Protein AF-A0A7J7MQS8-F1 (afdb_monomer_lite)

Organism: NCBI:txid39325

InterPro domains:
  IPR023393 START-like domain superfamily [G3DSA:3.30.530.20] (1-80)
  IPR053249 Lachrymatory-factor Synthase [PTHR33789] (1-79)

pLDDT: mean 82.69, std 11.4, range [44.66, 93.56]

Secondary structure (DSSP, 8-state):
-PPPTTEEEEEESS-TTS-TTEEEEEEEEEEETTEEEEEEEEE--PPTT--HHHHHHHHHHHHHHHHHHHHHHHHHHHHHT--

Structure (mmCIF, N/CA/C/O backbone):
data_AF-A0A7J7MQS8-F1
#
_entry.id   AF-A0A7J7MQS8-F1
#
loop_
_atom_site.group_PDB
_atom_site.id
_atom_site.type_symbol
_atom_site.label_atom_id
_atom_site.label_alt_id
_atom_site.label_comp_id
_atom_site.label_asym_id
_atom_site.label_entity_id
_atom_site.label_seq_id
_atom_site.pdbx_PDB_ins_code
_atom_site.Cartn_x
_atom_site.Cartn_y
_atom_site.Cartn_z
_atom_site.occupancy
_atom_site.B_iso_or_equiv
_atom_site.auth_seq_id
_atom_site.auth_comp_id
_atom_site.auth_asym_id
_atom_site.auth_atom_id
_atom_site.pdbx_PDB_model_num
ATOM 1 N N . MET A 1 1 ? 5.911 -19.525 7.578 1.00 44.66 1 MET A N 1
ATOM 2 C CA . MET A 1 1 ? 5.589 -18.226 8.200 1.00 44.66 1 MET A CA 1
ATOM 3 C C . MET A 1 1 ? 4.131 -18.275 8.583 1.00 44.66 1 MET A C 1
ATOM 5 O O . MET A 1 1 ? 3.338 -18.645 7.729 1.00 44.66 1 MET A O 1
ATOM 9 N N . ASP A 1 2 ? 3.794 -17.971 9.832 1.00 53.09 2 ASP A N 1
ATOM 10 C CA . ASP A 1 2 ? 2.390 -17.842 10.221 1.00 53.09 2 ASP A CA 1
ATOM 11 C C . ASP A 1 2 ? 1.810 -16.618 9.493 1.00 53.09 2 ASP A C 1
ATOM 13 O O . ASP A 1 2 ? 2.388 -15.527 9.617 1.00 53.09 2 ASP A O 1
ATOM 17 N N . PRO A 1 3 ? 0.742 -16.755 8.687 1.00 53.84 3 PRO A N 1
ATOM 18 C CA . PRO A 1 3 ? 0.063 -15.592 8.154 1.00 53.84 3 PRO A CA 1
ATOM 19 C C . PRO A 1 3 ? -0.460 -14.811 9.355 1.00 53.84 3 PRO A C 1
ATOM 21 O O . PRO A 1 3 ? -1.277 -15.297 10.132 1.00 53.84 3 PRO A O 1
ATOM 24 N N . SER A 1 4 ? 0.041 -13.591 9.539 1.00 57.75 4 SER A N 1
ATOM 25 C CA . SER A 1 4 ? -0.650 -12.650 10.411 1.00 57.75 4 SER A CA 1
ATOM 26 C C . SER A 1 4 ? -2.107 -12.598 9.947 1.00 57.75 4 SER A C 1
ATOM 28 O O . SER A 1 4 ? -2.327 -12.473 8.739 1.00 57.75 4 SER A O 1
ATOM 30 N N . PRO A 1 5 ? -3.097 -12.703 10.851 1.00 68.25 5 PRO A N 1
ATOM 31 C CA . PRO A 1 5 ? -4.504 -12.779 10.457 1.00 68.25 5 PRO A CA 1
ATOM 32 C C . PRO A 1 5 ? -4.977 -11.545 9.671 1.00 68.25 5 PRO A C 1
ATOM 34 O O . PRO A 1 5 ? -6.032 -11.583 9.048 1.00 68.25 5 PRO A O 1
ATOM 37 N N . PHE A 1 6 ? -4.181 -10.471 9.662 1.00 86.44 6 PHE A N 1
ATOM 38 C CA . PHE A 1 6 ? -4.453 -9.218 8.965 1.00 86.44 6 PHE A CA 1
ATOM 39 C C . PHE A 1 6 ? -3.416 -8.918 7.870 1.00 86.44 6 PHE A C 1
ATOM 41 O O . PHE A 1 6 ? -3.060 -7.762 7.633 1.00 86.44 6 PHE A O 1
ATOM 48 N N . GLY A 1 7 ? -2.878 -9.967 7.245 1.00 89.12 7 GLY A N 1
ATOM 49 C CA . GLY A 1 7 ? -2.027 -9.881 6.062 1.00 89.12 7 GLY A CA 1
ATOM 50 C C . GLY A 1 7 ? -2.817 -10.115 4.777 1.00 89.12 7 GLY A C 1
ATOM 51 O O . GLY A 1 7 ? -3.626 -11.038 4.705 1.00 89.12 7 GLY A O 1
ATOM 52 N N . TYR A 1 8 ? -2.558 -9.312 3.749 1.00 89.12 8 TYR A N 1
ATOM 53 C CA . TYR A 1 8 ? -3.112 -9.501 2.413 1.00 89.12 8 TYR A CA 1
ATOM 54 C C . TYR A 1 8 ? -2.051 -9.194 1.361 1.00 89.12 8 TYR A C 1
ATOM 56 O O . TYR A 1 8 ? -1.429 -8.134 1.399 1.00 89.12 8 TYR A O 1
ATOM 64 N N . ALA A 1 9 ? -1.856 -10.114 0.419 1.00 90.81 9 ALA A N 1
ATOM 65 C CA . ALA A 1 9 ? -0.979 -9.917 -0.724 1.00 90.81 9 ALA A CA 1
ATOM 66 C C . ALA A 1 9 ? -1.756 -10.164 -2.015 1.00 90.81 9 ALA A C 1
ATOM 68 O O . ALA A 1 9 ? -2.580 -11.077 -2.082 1.00 90.81 9 ALA A O 1
ATOM 69 N N . TYR A 1 10 ? -1.499 -9.344 -3.027 1.00 88.06 10 TYR A N 1
ATOM 70 C CA . TYR A 1 10 ? -2.089 -9.494 -4.349 1.00 88.06 10 TYR A CA 1
ATOM 71 C C . TYR A 1 10 ? -1.067 -9.188 -5.435 1.00 88.06 10 TYR A C 1
ATOM 73 O O . TYR A 1 10 ? -0.149 -8.395 -5.236 1.00 88.06 10 TYR A O 1
ATOM 81 N N . GLU A 1 11 ? -1.271 -9.796 -6.596 1.00 88.81 11 GLU A N 1
ATOM 82 C CA . GLU A 1 11 ? -0.480 -9.562 -7.796 1.00 88.81 11 GLU A CA 1
ATOM 83 C C . GLU A 1 11 ? -1.339 -8.858 -8.847 1.00 88.81 11 GLU A C 1
ATOM 85 O O . GLU A 1 11 ? -2.481 -9.249 -9.112 1.00 88.81 11 GLU A O 1
ATOM 90 N N . MET A 1 12 ? -0.793 -7.805 -9.447 1.00 83.56 12 MET A N 1
ATOM 91 C CA . MET A 1 12 ? -1.387 -7.151 -10.602 1.00 83.56 12 MET A CA 1
ATOM 92 C C . MET A 1 12 ? -0.949 -7.886 -11.870 1.00 83.56 12 MET A C 1
ATOM 94 O O . MET A 1 12 ? 0.169 -7.727 -12.349 1.00 83.56 12 MET A O 1
ATOM 98 N N . VAL A 1 13 ? -1.854 -8.702 -12.412 1.00 81.38 13 VAL A N 1
ATOM 99 C CA . VAL A 1 13 ? -1.575 -9.544 -13.589 1.00 81.38 13 VAL A CA 1
ATOM 100 C C . VAL A 1 13 ? -1.571 -8.739 -14.894 1.00 81.38 13 VAL A C 1
ATOM 102 O O . VAL A 1 13 ? -0.846 -9.080 -15.821 1.00 81.38 13 VAL A O 1
ATOM 105 N N . LEU A 1 14 ? -2.385 -7.681 -14.978 1.00 79.44 14 LEU A N 1
ATOM 106 C CA . LEU A 1 14 ? -2.457 -6.783 -16.132 1.00 79.44 14 LEU A CA 1
ATOM 107 C C . LEU A 1 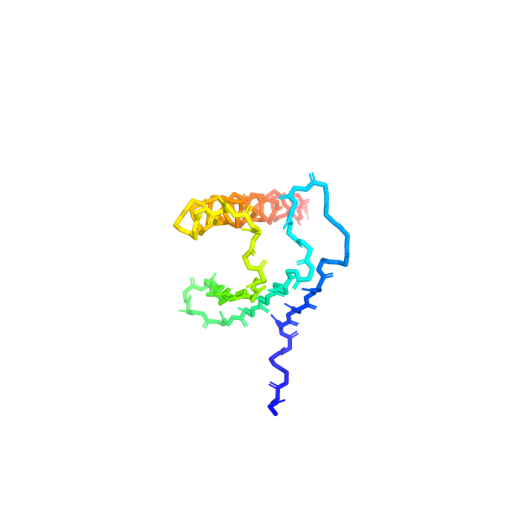14 ? -2.666 -5.345 -15.662 1.00 79.44 14 LEU A C 1
ATOM 109 O O . LEU A 1 14 ? -3.598 -5.065 -14.902 1.00 79.44 14 LEU A O 1
ATOM 113 N N . SER A 1 15 ? -1.829 -4.437 -16.150 1.00 73.56 15 SER A N 1
ATOM 114 C CA . SER A 1 15 ? -1.824 -3.026 -15.792 1.00 73.56 15 SER A CA 1
ATOM 115 C C . SER A 1 15 ? -1.807 -2.137 -17.031 1.00 73.56 15 SER A C 1
ATOM 117 O O . SER A 1 15 ? -0.979 -2.281 -17.922 1.00 73.56 15 SER A O 1
ATOM 119 N N . ASN A 1 16 ? -2.681 -1.133 -17.073 1.00 72.19 16 ASN A N 1
ATOM 120 C CA . ASN A 1 16 ? -2.610 -0.075 -18.085 1.00 72.19 16 ASN A CA 1
ATOM 121 C C . ASN A 1 16 ? -1.600 1.033 -17.728 1.00 72.19 16 ASN A C 1
ATOM 123 O O . ASN A 1 16 ? -1.477 2.005 -18.470 1.00 72.19 16 ASN A O 1
ATOM 127 N N . VAL A 1 17 ? -0.913 0.908 -16.588 1.00 70.75 17 VAL A N 1
ATOM 128 C CA . VAL A 1 17 ? 0.080 1.871 -16.085 1.00 70.75 17 VAL A CA 1
ATOM 129 C C . VAL A 1 17 ? 1.474 1.250 -15.942 1.00 70.75 17 VAL A C 1
ATOM 131 O O . VAL A 1 17 ? 2.348 1.838 -15.313 1.00 70.75 17 VAL A O 1
ATOM 134 N N . GLY A 1 18 ? 1.683 0.066 -16.529 1.00 70.00 18 GLY A N 1
ATOM 135 C CA . GLY A 1 18 ? 2.970 -0.633 -16.556 1.00 70.00 18 GLY A CA 1
ATOM 136 C C . GLY A 1 18 ? 3.349 -1.344 -15.254 1.00 70.00 18 GLY A C 1
ATOM 137 O O . GLY A 1 18 ? 4.476 -1.782 -15.098 1.00 70.00 18 GLY A O 1
ATOM 138 N N . LEU A 1 19 ? 2.433 -1.511 -14.304 1.00 73.50 19 LEU A N 1
ATOM 139 C CA . LEU A 1 19 ? 2.693 -2.281 -13.080 1.00 73.50 19 LEU A CA 1
ATOM 140 C C . LEU A 1 19 ? 2.416 -3.782 -13.282 1.00 73.50 19 LEU A C 1
ATOM 142 O O . LEU A 1 19 ? 1.791 -4.420 -12.439 1.00 73.50 19 LEU A O 1
ATOM 146 N N . ASP A 1 20 ? 2.808 -4.337 -14.426 1.00 79.00 20 ASP A N 1
ATOM 147 C CA . ASP A 1 20 ? 2.619 -5.762 -14.703 1.00 79.00 20 ASP A CA 1
ATOM 148 C C . ASP A 1 20 ? 3.508 -6.608 -13.780 1.00 79.00 20 ASP A C 1
ATOM 150 O O . ASP A 1 20 ? 4.656 -6.251 -13.510 1.00 79.00 20 ASP A O 1
ATOM 154 N N . ALA A 1 21 ? 2.967 -7.721 -13.273 1.00 77.12 21 ALA A N 1
ATOM 155 C CA . ALA A 1 21 ? 3.606 -8.583 -12.269 1.00 77.12 21 ALA A CA 1
ATOM 156 C C . ALA A 1 21 ? 3.988 -7.856 -10.960 1.00 77.12 21 ALA A C 1
ATOM 158 O O . ALA A 1 21 ? 4.816 -8.336 -10.186 1.00 77.12 21 ALA A O 1
ATOM 159 N N . TYR A 1 22 ? 3.375 -6.699 -10.690 1.00 83.12 22 TYR A N 1
ATOM 160 C CA . TYR A 1 22 ? 3.530 -5.982 -9.430 1.00 83.12 22 TYR A CA 1
ATOM 161 C C . TYR A 1 22 ? 2.856 -6.759 -8.300 1.00 83.12 22 TYR A C 1
ATOM 163 O O . TYR A 1 22 ? 1.632 -6.932 -8.297 1.00 83.12 22 TYR A O 1
ATOM 171 N N . VAL A 1 23 ? 3.638 -7.190 -7.314 1.00 88.38 23 VAL A N 1
ATOM 172 C CA . VAL A 1 23 ? 3.123 -7.827 -6.101 1.00 88.38 23 VAL A CA 1
ATOM 173 C C . VAL A 1 23 ? 3.066 -6.786 -5.001 1.00 88.38 23 VAL A C 1
ATOM 175 O O . VAL A 1 23 ? 4.083 -6.228 -4.604 1.00 88.38 23 VAL A O 1
ATOM 178 N N . ASN A 1 24 ? 1.879 -6.555 -4.456 1.00 89.06 24 ASN A N 1
ATOM 179 C CA . ASN A 1 24 ? 1.700 -5.726 -3.278 1.00 89.06 24 ASN A CA 1
ATOM 180 C C . ASN A 1 24 ? 1.392 -6.584 -2.059 1.00 89.06 24 ASN A C 1
ATOM 182 O O . ASN A 1 24 ? 0.519 -7.447 -2.114 1.00 89.06 24 ASN A O 1
ATOM 186 N N . SER A 1 25 ? 2.052 -6.296 -0.944 1.00 91.31 25 SER A N 1
ATOM 187 C CA . SER A 1 25 ? 1.816 -6.949 0.339 1.00 91.31 25 SER A CA 1
ATOM 188 C C . SER A 1 25 ? 1.519 -5.917 1.419 1.00 91.31 25 SER A C 1
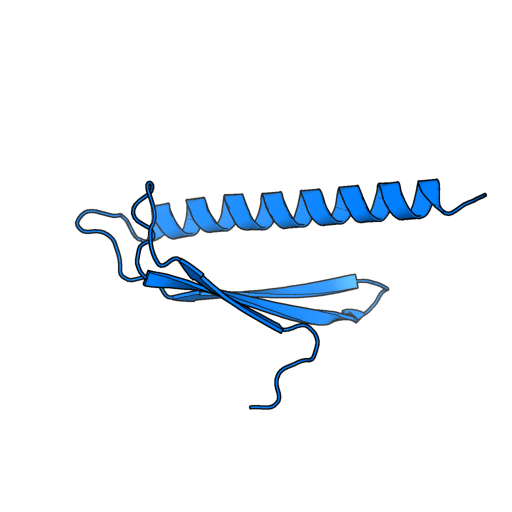ATOM 190 O O . SER A 1 25 ? 2.259 -4.956 1.623 1.00 91.31 25 SER A O 1
ATOM 192 N N . LEU A 1 26 ? 0.428 -6.148 2.139 1.00 90.50 26 LEU A N 1
ATOM 193 C CA . LEU A 1 26 ? -0.000 -5.380 3.296 1.00 90.50 26 LEU A CA 1
ATOM 194 C C . LEU A 1 26 ? -0.057 -6.304 4.506 1.00 90.50 26 LEU A C 1
ATOM 196 O O . LEU A 1 26 ? -0.560 -7.425 4.418 1.00 90.50 26 LEU A O 1
ATOM 200 N N . LYS A 1 27 ? 0.388 -5.823 5.659 1.00 91.75 27 LYS A N 1
ATOM 201 C CA . LYS A 1 27 ? 0.164 -6.489 6.937 1.00 91.75 27 LYS A CA 1
ATOM 202 C C . LYS A 1 27 ? -0.158 -5.462 8.004 1.00 91.75 27 LYS A C 1
ATOM 204 O O . LYS A 1 27 ? 0.547 -4.470 8.148 1.00 91.75 27 LYS A O 1
ATOM 209 N N . LEU A 1 28 ? -1.207 -5.721 8.768 1.00 90.88 28 LEU A N 1
ATOM 210 C CA . LEU A 1 28 ? -1.586 -4.885 9.899 1.00 90.88 28 LEU A CA 1
ATOM 211 C C . LEU A 1 28 ? -1.057 -5.490 11.197 1.00 90.88 28 LEU A C 1
ATOM 213 O O . LEU A 1 28 ? -1.088 -6.709 11.395 1.00 90.88 28 LEU A O 1
ATOM 217 N N . SER A 1 29 ? -0.580 -4.634 12.091 1.00 91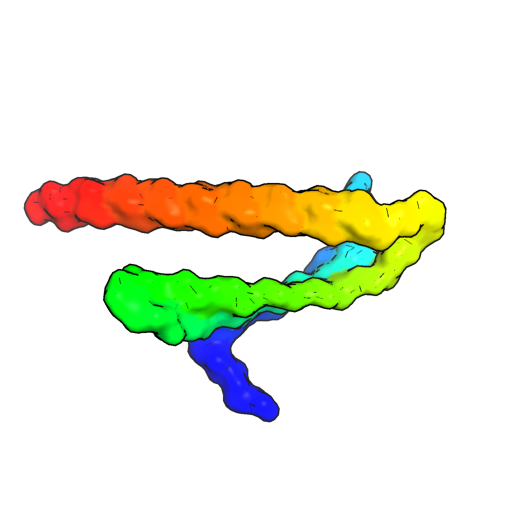.38 29 SER A N 1
ATOM 218 C CA . SER A 1 29 ? -0.231 -5.007 13.458 1.00 91.38 29 SER A CA 1
ATOM 219 C C . SER A 1 29 ? -0.718 -3.954 14.440 1.00 91.38 29 SER A C 1
ATOM 221 O O . SER A 1 29 ? -0.744 -2.768 14.113 1.00 91.38 29 SER A O 1
ATOM 223 N N . ASP A 1 30 ? -1.046 -4.391 15.651 1.00 91.25 30 ASP A N 1
ATOM 224 C CA . ASP A 1 30 ? -1.266 -3.486 16.775 1.00 91.25 30 ASP A CA 1
ATOM 225 C C . ASP A 1 30 ? -0.013 -2.626 17.010 1.00 91.25 30 ASP A C 1
ATOM 227 O O . ASP A 1 30 ? 1.114 -3.134 16.961 1.00 91.25 30 ASP A O 1
ATOM 231 N N . TYR A 1 31 ? -0.214 -1.324 17.193 1.00 92.06 31 TYR A N 1
ATOM 232 C CA . TYR A 1 31 ? 0.845 -0.357 17.485 1.00 92.06 31 TYR A CA 1
ATOM 233 C C . TYR A 1 31 ? 0.670 0.298 18.864 1.00 92.06 31 TYR A C 1
ATOM 235 O O . TYR A 1 31 ? 1.482 1.137 19.249 1.00 92.06 31 TYR A O 1
ATOM 243 N N . GLY A 1 32 ? -0.343 -0.121 19.632 1.00 92.69 32 GLY A N 1
ATOM 244 C CA . GLY A 1 32 ? -0.725 0.495 20.899 1.00 92.69 32 GLY A CA 1
ATOM 245 C C . GLY A 1 32 ? -1.589 1.740 20.706 1.00 92.69 32 GLY A C 1
ATOM 246 O O . GLY A 1 32 ? -1.798 2.198 19.585 1.00 92.69 32 GLY A O 1
ATOM 247 N N . ASP A 1 33 ? -2.110 2.285 21.807 1.00 92.38 33 ASP A N 1
ATOM 248 C CA . ASP A 1 33 ? -2.895 3.531 21.840 1.00 92.38 33 ASP A CA 1
ATOM 249 C C . ASP A 1 33 ? -4.048 3.583 20.814 1.00 92.38 33 ASP A C 1
ATOM 251 O O . ASP A 1 33 ? -4.229 4.579 20.113 1.00 92.38 33 ASP A O 1
ATOM 255 N N . ASP A 1 34 ? -4.802 2.481 20.693 1.00 86.75 34 ASP A N 1
ATOM 256 C CA . ASP A 1 34 ? -5.883 2.296 19.708 1.00 86.75 34 ASP A CA 1
ATOM 257 C C . ASP A 1 34 ? -5.453 2.582 18.254 1.00 86.75 34 ASP A C 1
ATOM 259 O O . ASP A 1 34 ? -6.257 2.950 17.393 1.00 86.75 34 ASP A O 1
ATOM 263 N N . SER A 1 35 ? -4.164 2.401 17.961 1.00 90.12 35 SER A N 1
ATOM 264 C CA . SER A 1 35 ? -3.576 2.648 16.652 1.00 90.12 35 SER A CA 1
ATOM 265 C C . SER A 1 35 ? -3.116 1.356 15.979 1.00 90.12 35 SER A C 1
ATOM 267 O O . SER A 1 35 ? -2.827 0.336 16.602 1.00 90.12 35 SER A O 1
ATOM 269 N N . THR A 1 36 ? -3.084 1.385 14.650 1.00 91.00 36 THR A N 1
ATOM 270 C CA . THR A 1 36 ? -2.675 0.250 13.820 1.00 91.00 36 THR A CA 1
ATOM 271 C C . THR A 1 36 ? -1.479 0.655 12.976 1.00 91.00 36 THR A C 1
ATOM 273 O O . THR A 1 36 ? -1.535 1.648 12.249 1.00 91.00 36 THR A O 1
ATOM 276 N N . LEU A 1 37 ? -0.412 -0.142 13.032 1.00 91.44 37 LEU A N 1
ATOM 277 C CA . LEU A 1 37 ? 0.730 -0.010 12.137 1.00 91.44 37 LEU A CA 1
ATOM 278 C C . LEU A 1 37 ? 0.466 -0.805 10.859 1.00 91.44 37 LEU A C 1
ATOM 280 O O . LEU A 1 37 ? 0.142 -1.995 10.890 1.00 91.44 37 LEU A O 1
ATOM 284 N N . VAL A 1 38 ? 0.637 -0.127 9.729 1.00 90.88 38 VAL A N 1
ATOM 285 C CA . VAL A 1 38 ? 0.503 -0.704 8.395 1.00 90.88 38 VAL A CA 1
ATOM 286 C C . VAL A 1 38 ? 1.896 -1.006 7.852 1.00 90.88 38 VAL A C 1
ATOM 288 O O . VAL A 1 38 ? 2.642 -0.097 7.495 1.00 90.88 38 VAL A O 1
ATOM 291 N N . HIS A 1 39 ? 2.241 -2.287 7.776 1.00 91.19 39 HIS A N 1
ATOM 292 C CA . HIS A 1 39 ? 3.426 -2.761 7.067 1.00 91.19 39 HIS A CA 1
ATOM 293 C C . HIS A 1 39 ? 3.074 -2.901 5.596 1.00 91.19 39 HIS A C 1
ATOM 295 O O . HIS A 1 39 ? 2.136 -3.617 5.242 1.00 91.19 39 HIS A O 1
ATOM 301 N N . TRP A 1 40 ? 3.830 -2.221 4.749 1.00 90.50 40 TRP A N 1
ATOM 302 C CA . TRP A 1 40 ? 3.654 -2.255 3.309 1.00 90.50 40 TRP A CA 1
ATOM 303 C C . TRP A 1 40 ? 4.977 -2.628 2.652 1.00 90.50 40 TRP A C 1
ATOM 305 O O . TRP A 1 40 ? 6.020 -2.059 2.975 1.00 90.50 40 TRP A O 1
ATOM 315 N N . SER A 1 41 ? 4.925 -3.589 1.740 1.00 90.25 41 SER A N 1
ATOM 316 C CA . SER A 1 41 ? 6.032 -3.928 0.859 1.00 90.25 41 SER A CA 1
ATOM 317 C C . SER A 1 41 ? 5.498 -4.246 -0.524 1.00 90.25 41 SER A C 1
ATOM 319 O O . SER A 1 41 ? 4.343 -4.645 -0.693 1.00 90.25 41 SER A O 1
ATOM 321 N N . PHE A 1 42 ? 6.354 -4.096 -1.519 1.00 88.31 42 PHE A N 1
ATOM 322 C CA . PHE A 1 42 ? 6.021 -4.446 -2.882 1.00 88.31 42 PHE A CA 1
ATOM 323 C C . PHE A 1 42 ? 7.220 -5.057 -3.584 1.00 88.31 42 PHE A C 1
ATOM 325 O O . PHE A 1 42 ? 8.364 -4.793 -3.219 1.00 88.31 42 PHE A O 1
ATOM 332 N N . ASP A 1 43 ? 6.917 -5.865 -4.586 1.00 88.19 43 ASP A N 1
ATOM 333 C CA . ASP A 1 43 ? 7.868 -6.375 -5.555 1.00 88.19 43 ASP A CA 1
ATOM 334 C C . ASP A 1 43 ? 7.419 -5.891 -6.932 1.00 88.19 43 ASP A C 1
ATOM 336 O O . ASP A 1 43 ? 6.226 -5.919 -7.255 1.00 88.19 43 ASP A O 1
ATOM 340 N N . ILE A 1 44 ? 8.354 -5.370 -7.713 1.00 80.38 44 ILE A N 1
ATOM 341 C CA . ILE A 1 44 ? 8.074 -4.833 -9.036 1.00 80.38 44 ILE A CA 1
ATOM 342 C C . ILE A 1 44 ? 9.168 -5.274 -9.992 1.00 80.38 44 ILE A C 1
ATOM 344 O O . ILE A 1 44 ? 10.356 -5.138 -9.707 1.00 80.38 44 ILE A O 1
ATOM 348 N N . ASN A 1 45 ? 8.757 -5.740 -11.167 1.00 76.88 45 ASN A N 1
ATOM 349 C CA . ASN A 1 45 ? 9.659 -5.813 -12.297 1.00 76.88 45 ASN A CA 1
ATOM 350 C C . ASN A 1 45 ? 9.689 -4.425 -12.961 1.00 76.88 45 ASN A C 1
ATOM 352 O O . ASN A 1 45 ? 8.667 -4.012 -13.516 1.00 76.88 45 ASN A O 1
ATOM 356 N N . PRO A 1 46 ? 10.786 -3.656 -12.848 1.00 67.62 46 PRO A N 1
ATOM 357 C CA . PRO A 1 46 ? 10.813 -2.281 -13.322 1.00 67.62 46 PRO A CA 1
ATOM 358 C C . PRO A 1 46 ? 10.493 -2.216 -14.818 1.00 67.62 46 PRO A C 1
ATOM 360 O O . PRO A 1 46 ? 11.060 -2.947 -15.631 1.00 67.62 46 PRO A O 1
ATOM 363 N N . ILE A 1 47 ? 9.576 -1.314 -15.172 1.00 72.44 47 ILE A N 1
ATOM 364 C CA . ILE A 1 47 ? 9.221 -1.029 -16.564 1.00 72.44 47 ILE A CA 1
ATOM 365 C C . ILE A 1 47 ? 10.475 -0.549 -17.291 1.00 72.44 47 ILE A C 1
ATOM 367 O O . ILE A 1 47 ? 11.237 0.257 -16.753 1.00 72.44 47 ILE A O 1
ATOM 371 N N . GLU A 1 48 ? 10.673 -0.990 -18.531 1.00 73.06 48 GLU A N 1
ATOM 372 C CA . GLU A 1 48 ? 11.766 -0.499 -19.365 1.00 73.06 48 GLU A CA 1
ATOM 373 C C . GLU A 1 48 ? 11.696 1.036 -19.501 1.00 73.06 48 GLU A C 1
ATOM 375 O O . GLU A 1 48 ? 10.702 1.597 -19.962 1.00 73.06 48 GLU A O 1
ATOM 380 N N . GLY A 1 49 ? 12.747 1.727 -19.046 1.00 75.44 49 GLY A N 1
ATOM 381 C CA . GLY A 1 49 ? 12.811 3.194 -19.017 1.00 75.44 49 GLY A CA 1
ATOM 382 C C . GLY A 1 49 ? 12.119 3.863 -17.820 1.00 75.44 49 GLY A C 1
ATOM 383 O O . GLY A 1 49 ? 12.134 5.091 -17.726 1.00 75.44 49 GLY A O 1
ATOM 384 N N . GLY A 1 50 ? 11.540 3.093 -16.895 1.00 74.19 50 GLY A N 1
ATOM 385 C CA . GLY A 1 50 ? 10.981 3.595 -15.643 1.00 74.19 50 GLY A CA 1
ATOM 386 C C . GLY A 1 50 ? 12.070 4.004 -14.649 1.00 74.19 50 GLY A C 1
ATOM 387 O O . GLY A 1 50 ? 13.024 3.267 -14.416 1.00 74.19 50 GLY A O 1
ATOM 388 N N . CYS A 1 51 ? 11.921 5.182 -14.039 1.00 81.56 51 CYS A N 1
ATOM 389 C CA . CYS A 1 51 ? 12.761 5.602 -12.921 1.00 81.56 51 CYS A CA 1
ATOM 390 C C . CYS A 1 51 ? 12.213 5.000 -11.621 1.00 81.56 51 CYS A C 1
ATOM 392 O O . CYS A 1 51 ? 11.071 5.284 -11.251 1.00 81.56 51 CYS A O 1
ATOM 394 N N . GLU A 1 52 ? 13.021 4.189 -10.937 1.00 79.56 52 GLU A N 1
ATOM 395 C CA . GLU A 1 52 ? 12.648 3.509 -9.690 1.00 79.56 52 GLU A CA 1
ATOM 396 C C . GLU A 1 52 ? 12.131 4.496 -8.635 1.00 79.56 52 GLU A C 1
ATOM 398 O O . GLU A 1 52 ? 11.023 4.321 -8.131 1.00 79.56 52 GLU A O 1
ATOM 403 N N . ASP A 1 53 ? 12.852 5.596 -8.399 1.00 85.06 53 ASP A N 1
ATOM 404 C CA . ASP A 1 53 ? 12.454 6.632 -7.436 1.00 85.06 53 ASP A CA 1
ATOM 405 C C . ASP A 1 53 ? 11.072 7.218 -7.754 1.00 85.06 53 ASP A C 1
ATOM 407 O O . ASP A 1 53 ? 10.241 7.408 -6.869 1.00 85.06 53 ASP A O 1
ATOM 411 N N . SER A 1 54 ? 10.775 7.443 -9.038 1.00 85.12 54 SER A N 1
ATOM 412 C CA . SER A 1 54 ? 9.471 7.972 -9.460 1.00 85.12 54 SER A CA 1
ATOM 413 C C . SER A 1 54 ? 8.336 6.973 -9.229 1.00 85.12 54 SER A C 1
ATOM 415 O O . SER A 1 54 ? 7.219 7.372 -8.895 1.00 85.12 54 SER A O 1
ATOM 417 N N . ILE A 1 55 ? 8.608 5.675 -9.389 1.00 82.06 55 ILE A N 1
ATOM 418 C CA . ILE A 1 55 ? 7.646 4.606 -9.094 1.00 82.06 55 ILE A CA 1
ATOM 419 C C . ILE A 1 55 ? 7.412 4.520 -7.583 1.00 82.06 55 ILE A C 1
ATOM 421 O O . ILE A 1 55 ? 6.260 4.445 -7.151 1.00 82.06 55 ILE A O 1
ATOM 425 N N . ILE A 1 56 ? 8.478 4.581 -6.779 1.00 86.44 56 ILE A N 1
ATOM 426 C CA . ILE A 1 56 ? 8.401 4.583 -5.312 1.00 86.44 56 ILE A CA 1
ATOM 427 C C . ILE A 1 56 ? 7.571 5.772 -4.822 1.00 86.44 56 ILE A C 1
ATOM 429 O O . ILE A 1 56 ? 6.654 5.586 -4.018 1.00 86.44 56 ILE A O 1
ATOM 433 N N . ASP A 1 57 ? 7.836 6.973 -5.336 1.00 89.50 57 ASP A N 1
ATOM 434 C CA . ASP A 1 57 ? 7.101 8.188 -4.978 1.00 89.50 57 ASP A CA 1
ATOM 435 C C . ASP A 1 57 ? 5.618 8.085 -5.352 1.00 89.50 57 ASP A C 1
ATOM 437 O O . ASP A 1 57 ? 4.739 8.391 -4.536 1.00 89.50 57 ASP A O 1
ATOM 441 N N . TYR A 1 58 ? 5.322 7.605 -6.565 1.00 87.06 58 TYR A N 1
ATOM 442 C CA . TYR A 1 58 ? 3.952 7.399 -7.034 1.00 87.06 58 TYR A CA 1
ATOM 443 C C . TYR A 1 58 ? 3.191 6.406 -6.150 1.00 87.06 58 TYR A C 1
ATOM 445 O O . TYR A 1 58 ? 2.100 6.715 -5.660 1.00 87.06 58 TYR A O 1
ATOM 453 N N . LEU A 1 59 ? 3.772 5.230 -5.899 1.00 86.88 59 LEU A N 1
ATOM 454 C CA . LEU A 1 59 ? 3.164 4.215 -5.043 1.00 86.88 59 LEU A CA 1
ATOM 455 C C . LEU A 1 59 ? 2.988 4.750 -3.619 1.00 86.88 59 LEU A C 1
ATOM 457 O O . LEU A 1 59 ? 1.899 4.646 -3.055 1.00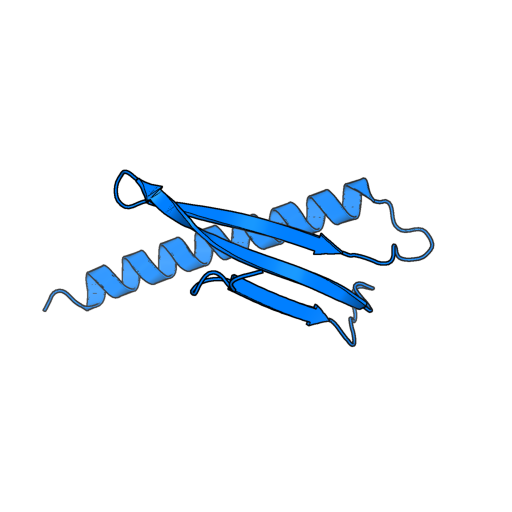 86.88 59 LEU A O 1
ATOM 461 N N . GLY A 1 60 ? 4.003 5.412 -3.062 1.00 90.19 60 GLY A N 1
ATOM 462 C CA . GLY A 1 60 ? 3.940 6.034 -1.742 1.00 90.19 60 GLY A CA 1
ATOM 463 C C . GLY A 1 60 ? 2.791 7.039 -1.614 1.00 90.19 60 GLY A C 1
ATOM 464 O O . GLY A 1 60 ? 2.085 7.044 -0.602 1.00 90.19 60 GLY A O 1
ATOM 465 N N . PHE A 1 61 ? 2.552 7.855 -2.643 1.00 92.50 61 PHE A N 1
ATOM 466 C CA . PHE A 1 61 ? 1.405 8.764 -2.696 1.00 92.50 61 PHE A CA 1
ATOM 467 C C . PHE A 1 61 ? 0.065 8.014 -2.723 1.00 92.50 61 PHE A C 1
ATOM 469 O O . PHE A 1 61 ? -0.848 8.355 -1.960 1.00 92.50 61 PHE A O 1
ATOM 476 N N . VAL A 1 62 ? -0.059 6.984 -3.566 1.00 88.62 62 VAL A N 1
ATOM 477 C CA . VAL A 1 62 ? -1.283 6.174 -3.687 1.00 88.62 62 VAL A CA 1
ATOM 478 C C . VAL A 1 62 ? -1.610 5.489 -2.361 1.00 88.62 62 VAL A C 1
ATOM 480 O O . VAL A 1 62 ? -2.731 5.627 -1.868 1.00 88.62 62 VAL A O 1
ATOM 483 N N . TYR A 1 63 ? -0.641 4.822 -1.730 1.00 88.75 63 TYR A N 1
ATOM 484 C CA . TYR A 1 63 ? -0.869 4.110 -0.468 1.00 88.75 63 TYR A CA 1
ATOM 485 C C . TYR A 1 63 ? -1.231 5.047 0.678 1.00 88.75 63 TYR A C 1
ATOM 487 O O . TYR A 1 63 ? -2.207 4.784 1.384 1.00 88.75 63 TYR A O 1
ATOM 495 N N . LYS A 1 64 ? -0.526 6.176 0.831 1.00 91.12 64 LYS A N 1
ATOM 496 C CA . LYS A 1 64 ? -0.882 7.191 1.839 1.00 91.12 64 LYS A CA 1
ATOM 497 C C . LYS A 1 64 ? -2.307 7.703 1.629 1.00 91.12 64 LYS A C 1
ATOM 499 O O . LYS A 1 64 ? -3.077 7.776 2.583 1.00 91.12 64 LYS A O 1
ATOM 504 N N . SER A 1 65 ? -2.686 7.969 0.378 1.00 93.56 65 SER A N 1
ATOM 505 C CA . SER A 1 65 ? -4.041 8.411 0.029 1.00 93.56 65 SER A CA 1
ATOM 506 C C . SER A 1 65 ? -5.106 7.359 0.361 1.00 93.56 65 SER A C 1
ATOM 508 O O . SER A 1 65 ? -6.179 7.699 0.861 1.00 93.56 65 SER A O 1
ATOM 510 N N . CYS A 1 66 ? -4.829 6.077 0.109 1.00 90.75 66 CYS A N 1
ATOM 511 C CA . CYS A 1 66 ? -5.721 4.974 0.470 1.00 90.75 66 CYS A CA 1
ATOM 512 C C . CYS A 1 66 ? -5.891 4.845 1.989 1.00 90.75 66 CYS A C 1
ATOM 514 O O . CYS A 1 66 ? -7.022 4.725 2.456 1.00 90.75 66 CYS A O 1
ATOM 516 N N . ILE A 1 67 ? -4.805 4.940 2.765 1.00 90.19 67 ILE A N 1
ATOM 517 C CA . ILE A 1 67 ? -4.859 4.904 4.236 1.00 90.19 67 ILE A CA 1
ATOM 518 C C . ILE A 1 67 ? -5.719 6.052 4.773 1.00 90.19 67 ILE A C 1
ATOM 520 O O . ILE A 1 67 ? -6.629 5.806 5.563 1.00 90.19 67 ILE A O 1
ATOM 524 N N . SER A 1 68 ? -5.514 7.285 4.295 1.00 91.44 68 SER A N 1
ATOM 525 C CA . SER A 1 68 ? -6.330 8.434 4.716 1.00 91.44 68 SER A CA 1
ATOM 526 C C . SER A 1 68 ? -7.817 8.256 4.392 1.00 91.44 68 SER A C 1
ATOM 528 O O . SER A 1 68 ? -8.674 8.628 5.192 1.00 91.44 68 SER A O 1
ATOM 530 N N . ARG A 1 69 ? -8.149 7.645 3.247 1.00 93.50 69 ARG A N 1
ATOM 531 C CA . ARG A 1 69 ? -9.542 7.322 2.889 1.00 93.50 69 ARG A CA 1
ATOM 532 C C . ARG A 1 69 ? -10.154 6.272 3.813 1.00 93.50 69 ARG A C 1
ATOM 534 O O . ARG A 1 69 ? -11.302 6.437 4.216 1.00 93.50 69 ARG A O 1
ATOM 541 N N . ILE A 1 70 ? -9.406 5.224 4.160 1.00 89.81 70 ILE A N 1
ATOM 542 C CA . ILE A 1 70 ? -9.857 4.188 5.102 1.00 89.81 70 ILE A CA 1
ATOM 543 C C . ILE A 1 70 ? -10.123 4.806 6.478 1.00 89.81 70 ILE A C 1
ATOM 545 O O . ILE A 1 70 ? -11.182 4.569 7.050 1.00 89.81 70 ILE A O 1
ATOM 549 N N . GLN A 1 71 ? -9.212 5.650 6.973 1.00 89.69 71 GLN A N 1
ATOM 550 C CA . GLN A 1 71 ? -9.398 6.376 8.234 1.00 89.69 71 GLN A CA 1
ATOM 551 C C . GLN A 1 71 ? -10.678 7.220 8.219 1.00 89.69 71 GLN A C 1
ATOM 553 O O . GLN A 1 71 ? -11.472 7.144 9.154 1.00 89.69 71 GLN A O 1
ATOM 558 N N . GLY A 1 72 ? -10.916 7.969 7.137 1.00 91.06 72 GLY A N 1
ATOM 559 C CA . GLY A 1 72 ? -12.144 8.749 6.975 1.00 91.06 72 GLY A CA 1
ATOM 560 C C . GLY A 1 72 ? -13.406 7.881 6.985 1.00 91.06 72 GLY A C 1
ATOM 561 O O . GLY A 1 72 ? -14.356 8.188 7.700 1.00 91.06 72 GLY A O 1
ATOM 562 N N . ALA A 1 73 ? -13.403 6.766 6.248 1.00 92.00 73 ALA A N 1
ATOM 563 C CA . ALA A 1 73 ? -14.540 5.848 6.189 1.00 92.00 73 ALA A CA 1
ATOM 564 C C . ALA A 1 73 ? -14.851 5.197 7.549 1.00 92.00 73 ALA A C 1
ATOM 566 O O . ALA A 1 73 ? -16.021 5.084 7.915 1.00 92.00 73 ALA A O 1
ATOM 567 N N . ILE A 1 74 ? -13.822 4.808 8.311 1.00 89.44 74 ILE A N 1
ATOM 568 C CA . ILE A 1 74 ? -13.979 4.278 9.674 1.00 89.44 74 ILE A CA 1
ATOM 569 C C . ILE A 1 74 ? -14.602 5.339 10.584 1.00 89.44 74 ILE A C 1
ATOM 571 O O . ILE A 1 74 ? -15.588 5.043 11.258 1.00 89.44 74 ILE A O 1
ATOM 575 N N . GLY A 1 75 ? -14.089 6.575 10.553 1.00 89.94 75 GLY A N 1
ATOM 576 C CA . GLY A 1 75 ? -14.638 7.683 11.339 1.00 89.94 75 GLY A CA 1
ATOM 577 C C . GLY A 1 75 ? -16.126 7.912 11.060 1.00 89.94 75 GLY A C 1
ATOM 578 O O . GLY A 1 75 ? -16.938 7.912 11.985 1.00 89.94 75 GLY A O 1
ATOM 579 N N . SER A 1 76 ? -16.515 7.987 9.783 1.00 90.38 76 SER A N 1
ATOM 580 C CA . SER A 1 76 ? -17.925 8.143 9.394 1.00 90.38 76 SER A CA 1
ATOM 581 C C . SER A 1 76 ? -18.805 6.955 9.803 1.00 90.38 76 SER A C 1
ATOM 583 O O . SER A 1 76 ? -19.954 7.143 10.202 1.00 90.38 76 SER A O 1
ATOM 585 N N . ALA A 1 77 ? -18.294 5.722 9.732 1.00 86.94 77 ALA A N 1
ATOM 586 C CA . ALA A 1 77 ? -19.043 4.537 10.154 1.00 86.94 77 ALA A CA 1
ATOM 587 C C . ALA A 1 77 ? -19.289 4.517 11.673 1.00 86.94 77 ALA A C 1
ATOM 589 O O . ALA A 1 77 ? -20.378 4.150 12.116 1.00 86.94 77 ALA A O 1
ATOM 590 N N . GLN A 1 78 ? -18.308 4.950 12.470 1.00 84.12 78 GLN A N 1
ATOM 591 C CA . GLN A 1 78 ? -18.444 5.061 13.926 1.00 84.12 78 GLN A CA 1
ATOM 592 C C . GLN A 1 78 ? -19.456 6.140 14.334 1.00 84.12 78 GLN A C 1
ATOM 594 O O . GLN A 1 78 ? -20.201 5.949 15.295 1.00 84.12 78 GLN A O 1
ATOM 599 N N . GLU A 1 79 ? -19.525 7.246 13.592 1.00 78.81 79 GLU A N 1
ATOM 600 C CA . GLU A 1 79 ? -20.548 8.282 13.781 1.00 78.81 79 GLU A CA 1
ATOM 601 C C . GLU A 1 79 ? -21.953 7.767 13.435 1.00 78.81 79 GLU A C 1
ATOM 603 O O . GLU A 1 79 ? -22.894 8.006 14.187 1.00 78.81 79 GLU A O 1
ATOM 608 N N . SER A 1 80 ? -22.096 7.000 12.348 1.00 71.88 80 SER A N 1
ATOM 609 C CA . SER A 1 80 ? -23.390 6.450 11.912 1.00 71.88 80 SER A CA 1
ATOM 610 C C . SER A 1 80 ? -23.921 5.310 12.793 1.00 71.88 80 SER A C 1
ATOM 612 O O . SER A 1 80 ? -25.117 5.029 12.748 1.00 71.88 80 SER A O 1
ATOM 614 N N . GLY A 1 81 ? -23.061 4.627 13.554 1.00 59.72 81 GLY A N 1
ATOM 615 C CA . GLY A 1 81 ? -23.442 3.545 14.473 1.00 59.72 81 GLY A CA 1
ATOM 616 C C . GLY A 1 81 ? -23.842 4.010 15.880 1.00 59.72 81 GLY A C 1
ATOM 617 O O . GLY A 1 81 ? -24.226 3.184 16.703 1.00 59.72 81 GLY A O 1
ATOM 618 N N . ARG A 1 82 ? -23.755 5.315 16.173 1.00 56.44 82 ARG A N 1
ATOM 619 C CA . ARG A 1 82 ? -24.272 5.941 17.401 1.00 56.44 82 ARG A CA 1
ATOM 620 C C . ARG A 1 82 ? -25.745 6.341 17.202 1.00 56.44 82 ARG A C 1
ATOM 622 O O . ARG A 1 82 ? -26.045 7.514 16.993 1.00 56.44 82 ARG A O 1
ATOM 629 N N . LEU A 1 83 ? -26.654 5.367 17.266 1.00 45.53 83 LEU A N 1
ATOM 630 C CA . LEU A 1 83 ? -28.099 5.570 17.468 1.00 45.53 83 LEU A CA 1
ATOM 631 C C . LEU A 1 83 ? -28.555 4.803 18.709 1.00 45.53 83 LEU A C 1
ATOM 633 O O . LEU A 1 83 ? -28.138 3.632 18.851 1.00 45.53 83 LEU A O 1
#

Sequence (83 aa):
MDPSPFGYAYEMVLSNVGLDAYVNSLKLSDYGDDSTLVHWSFDINPIEGGCEDSIIDYLGFVYKSCISRIQGAIGSAQESGRL

Radius of gyration: 15.94 Å; chains: 1; bounding box: 41×27×41 Å

Foldseek 3Di:
DPPQPAKDKDADCDDPVQQHRKIKIWGWDDPDPPDIDIDIDIDGDADVVDDPVVVVVVVVVVVVVVVVVVVVVVVVVVVVPPD

=== Feature glossary ===
Legend for the data blocks above and below:

— What the protein is —

Sequence gives the chain of amino acids in standard one-letter code (A=alanine, C=cysteine, …, Y=tyrosine), read N→C. It is the only feature that is directly encoded by the gene; all structural features are derived from the folded form of this sequence.

The annotation block draws on four external resources. InterPro: which protein families and domains the sequence belongs to. GO: standardized terms for what the protein does, what process it participates in, and where in the cell it acts. CATH: which structural fold it has in the CATH hierarchy. Organism: the species of origin.

— Where its atoms are —

Atomic coordinates in PDBx/mmCIF format — the same representation the Protein Data Bank distributes. Each line of the _atom_site loop places one backbone atom in Cartesian space (units: ångströms, origin: arbitrary).

Six rendered views show the 3D structure from the faces of a cube — i.e. along ±x, ±y, ±z. Rendering representation is drawn randomly per protein from cartoon (secondary-structure ribbons), sticks (backbone bonds), or molecular surface; coloring is either N→C rainbow (blue at the N-terminus through red at the C-terminus) or one color per chain.

— Local backbone conformation —

DSSP 8-state secondary structure assigns each residue one of H (α-helix), G (3₁₀-helix), I (π-helix), E (extended β-strand), B (isolated β-bridge), T (hydrogen-bonded turn), S (bend), or '-' (coil). The assignment is computed from backbone hydrogen-bond geometry via the Kabsch–Sander algorithm.

P-SEA three-state annotation labels each residue as helix, strand, or coil based purely on the geometry of the Cα trace. It serves as a fallback when the full backbone (and thus DSSP) is unavailable.

φ (phi) and ψ (psi) are the two rotatable backbone dihedrals per residue: φ is the C(i-1)–N–Cα–C torsion, ψ is the N–Cα–C–N(i+1) torsion, both in degrees on (−180°, 180°]. α-helical residues cluster near (−60°, −45°); β-strand residues near (−120°, +130°). A Ramachandran plot is simply a scatter of (φ, ψ) for every residue.

— Global shape and packing —

Radius of gyration (Rg) is the root-mean-square distance of Cα atoms from their centroid — a single number for overall size and compactness. A globular domain of N residues has Rg ≈ 2.2·N^0.38 Å; an extended or disordered chain has a much larger Rg. The Cα contact count is the number of residue pairs whose Cα atoms are within 8 Å and are more than four positions apart in sequence — a standard proxy for tertiary packing density. The bounding box is the smallest axis-aligned box enclosing all Cα atoms.

Accessible surface area quantifies burial. A residue with SASA near zero is packed into the hydrophobic core; one with SASA >100 Å² sits on the surface. Computed here via 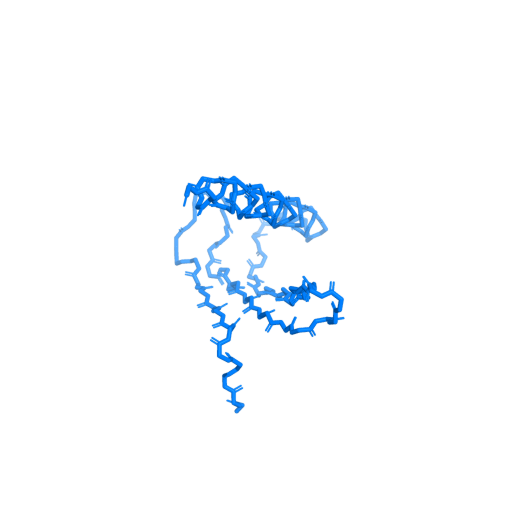the Shrake–Rupley numerical algorithm with a 1.4 Å probe.

The contact map is a binary N×N matrix image: pixel (i, j) is dark where Cα_i and Cα_j are within 8 Å and |i−j|>4. Because the |i−j|>4 filter removes local helical contacts, off-diagonal stripes parallel to the main diagonal indicate parallel β-sheets; stripes perpendicular to it indicate antiparallel β-sh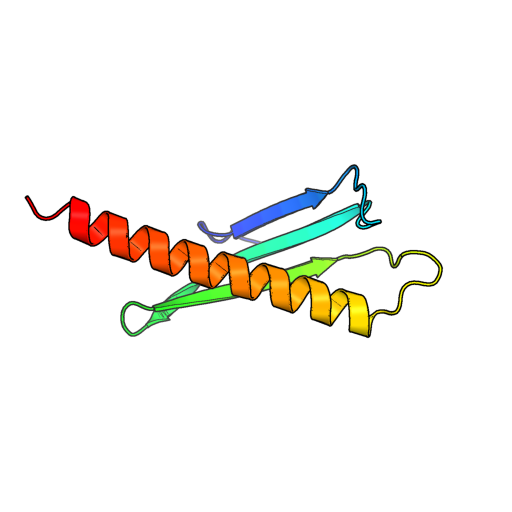eets. The Ramachandran plot scatters every residue's (φ, ψ) pair against the sterically allowed regions. The PAE heatmap renders the predicted-aligned-error matrix.

— Structural neighborhood —

A 3Di character summarizes, for each residue, the relative orientation of the Cα frame of its nearest spatial neighbor. Because it encodes fold topology rather than chemistry, 3Di alignments detect remote structural similarity that sequence alignment misses.

Structural nearest neighbors (via Foldseek easy-search vs the PDB). Reported per hit: target PDB id, E-value, and alignment TM-score. A TM-score above ~0.5 is the conventional threshold for 'same fold'.

— Confidence and disorder —

For AlphaFold models, the B-factor field carries pLDDT — the model's own estimate of local accuracy on a 0–100 scale. Regions with pLDDT<50 should be treated as essentially unmodeled; they often correspond to intrinsically disordered segments.

B-factor (Debye–Waller factor) reflects atomic displacement in the crystal lattice. It is an experimental observable (units Å²), not a prediction; low values mean the atom is pinned down, high values mean it moves or is heterogeneous across the crystal.

Predicted Aligned Error (PAE) is an AlphaFold confidence matrix: entry (i, j) is the expected error in the position of residue j, in ångströms, when the prediction is superimposed on the true structure at residue i. Low PAE within a block of residues means that block is internally rigid and well-predicted; high PAE between two blocks means their relative placement is uncertain even if each block individually is confident.